Protein AF-A0A521TWS7-F1 (afdb_monomer)

Secondary structure (DSSP, 8-state):
---HHHHHHHHHHHTT-------HHHHHHHHHHHHHTTS-HHHHHHHHHHHHHHHHHHHHHHHHT-------------------

Nearest PDB structures (foldseek):
  8pv2-assembly1_CQ  TM=3.417E-01  e=9.087E+00  Thermochaetoides thermophila DSM 1495

Structure (mmCIF, N/CA/C/O backbone):
data_AF-A0A521TWS7-F1
#
_entry.id   AF-A0A521TWS7-F1
#
loop_
_atom_site.group_PDB
_atom_site.id
_atom_site.type_symbol
_atom_site.label_atom_id
_atom_site.label_alt_id
_atom_site.label_comp_id
_atom_site.label_asym_id
_atom_site.label_entity_id
_atom_site.label_seq_id
_atom_site.pdbx_PDB_ins_code
_atom_site.Cartn_x
_atom_site.Cartn_y
_atom_site.Cartn_z
_atom_site.occupancy
_atom_site.B_iso_or_equiv
_atom_site.auth_seq_id
_atom_site.auth_comp_id
_atom_site.auth_asym_id
_atom_site.auth_atom_id
_atom_site.pdbx_PDB_model_num
ATOM 1 N N . MET A 1 1 ? 34.143 14.357 7.560 1.00 42.16 1 MET A N 1
ATOM 2 C CA . MET A 1 1 ? 34.205 13.491 6.362 1.00 42.16 1 MET A CA 1
ATOM 3 C C . MET A 1 1 ? 32.899 12.694 6.321 1.00 42.16 1 MET A C 1
ATOM 5 O O . MET A 1 1 ? 32.819 11.650 6.946 1.00 42.16 1 MET A O 1
ATOM 9 N N . VAL A 1 2 ? 31.838 13.251 5.720 1.00 45.53 2 VAL A N 1
ATOM 10 C CA . VAL A 1 2 ? 30.481 12.658 5.738 1.00 45.53 2 VAL A CA 1
ATOM 11 C C . VAL A 1 2 ? 30.436 11.486 4.761 1.00 45.53 2 VAL A C 1
ATOM 13 O O . VAL A 1 2 ? 30.820 11.626 3.588 1.00 45.53 2 VAL A O 1
ATOM 16 N N . THR A 1 3 ? 30.025 10.322 5.249 1.00 55.19 3 THR A N 1
ATOM 17 C CA . THR A 1 3 ? 30.111 9.066 4.503 1.00 55.19 3 THR A CA 1
ATOM 18 C C . THR A 1 3 ? 29.061 9.024 3.392 1.00 55.19 3 THR A C 1
ATOM 20 O O . THR A 1 3 ? 28.003 9.646 3.463 1.00 55.19 3 THR A O 1
ATOM 23 N N . LYS A 1 4 ? 29.348 8.287 2.311 1.00 54.94 4 LYS A N 1
ATOM 24 C CA . LYS A 1 4 ? 28.442 8.123 1.155 1.00 54.94 4 LYS A CA 1
ATOM 25 C C . LYS A 1 4 ? 27.039 7.635 1.562 1.00 54.94 4 LYS A C 1
ATOM 27 O O . LYS A 1 4 ? 26.084 7.914 0.849 1.00 54.94 4 LYS A O 1
ATOM 32 N N . PHE A 1 5 ? 26.927 6.935 2.692 1.00 49.12 5 PHE A N 1
ATOM 33 C CA . PHE A 1 5 ? 25.688 6.351 3.200 1.00 49.12 5 PHE A CA 1
ATOM 34 C C . PHE A 1 5 ? 24.753 7.377 3.847 1.00 49.12 5 PHE A C 1
ATOM 36 O O . PHE A 1 5 ? 23.548 7.294 3.635 1.00 49.12 5 PHE A O 1
ATOM 43 N N . GLU A 1 6 ? 25.290 8.382 4.543 1.00 49.59 6 GLU A N 1
ATOM 44 C CA . GLU A 1 6 ? 24.485 9.450 5.159 1.00 49.59 6 GLU A CA 1
ATOM 45 C C . GLU A 1 6 ? 23.788 10.298 4.088 1.00 49.59 6 GLU A C 1
ATOM 47 O O . GLU A 1 6 ? 22.592 10.545 4.176 1.00 49.59 6 GLU A O 1
ATOM 52 N N . ARG A 1 7 ? 24.490 10.618 2.991 1.00 56.88 7 ARG A N 1
ATOM 53 C CA . ARG A 1 7 ? 23.906 11.361 1.857 1.00 56.88 7 ARG A CA 1
ATOM 54 C C . ARG A 1 7 ? 22.815 10.592 1.105 1.00 56.88 7 ARG A C 1
ATOM 56 O O . ARG A 1 7 ? 21.935 11.209 0.513 1.00 56.88 7 ARG A O 1
ATOM 63 N N . VAL A 1 8 ? 22.889 9.260 1.079 1.00 60.25 8 VAL A N 1
ATOM 64 C CA . VAL A 1 8 ? 21.847 8.420 0.466 1.00 60.25 8 VAL A CA 1
ATOM 65 C C . VAL A 1 8 ? 20.639 8.335 1.391 1.00 60.25 8 VAL A C 1
ATOM 67 O O . VAL A 1 8 ? 19.530 8.563 0.929 1.00 60.25 8 VAL A O 1
ATOM 70 N N . ALA A 1 9 ? 20.852 8.126 2.692 1.00 57.41 9 ALA A N 1
ATOM 71 C CA . ALA A 1 9 ? 19.775 8.119 3.677 1.00 57.41 9 ALA A CA 1
ATOM 72 C C . ALA A 1 9 ? 19.027 9.462 3.725 1.00 57.41 9 ALA A C 1
ATOM 74 O O . ALA A 1 9 ? 17.803 9.478 3.769 1.00 57.41 9 ALA A O 1
ATOM 75 N N . GLU A 1 10 ? 19.737 10.588 3.652 1.00 53.16 10 GLU A N 1
ATOM 76 C CA . GLU A 1 10 ? 19.131 11.923 3.658 1.00 53.16 10 GLU A CA 1
ATOM 77 C C . GLU A 1 10 ? 18.334 12.215 2.376 1.00 53.16 10 GLU A C 1
ATOM 79 O O . GLU A 1 10 ? 17.220 12.737 2.437 1.00 53.16 10 GLU A O 1
ATOM 84 N N . ARG A 1 11 ? 18.839 11.778 1.213 1.00 57.31 11 ARG A N 1
ATOM 85 C CA . ARG A 1 11 ? 18.097 11.824 -0.058 1.00 57.31 11 ARG A CA 1
ATOM 86 C C . ARG A 1 11 ? 16.860 10.921 -0.033 1.00 57.31 11 ARG A C 1
ATOM 88 O O . ARG A 1 11 ? 15.810 11.323 -0.530 1.00 57.31 11 ARG A O 1
ATOM 95 N N . ASP A 1 12 ? 16.977 9.728 0.535 1.00 53.06 12 ASP A N 1
ATOM 96 C CA . ASP A 1 12 ? 15.881 8.767 0.651 1.00 53.06 12 ASP A CA 1
ATOM 97 C C . ASP A 1 12 ? 14.802 9.278 1.619 1.00 53.06 12 ASP A C 1
ATOM 99 O O . ASP A 1 12 ? 13.613 9.142 1.332 1.00 53.06 12 ASP A O 1
ATOM 103 N N . MET A 1 13 ? 15.195 9.955 2.705 1.00 51.72 13 MET A N 1
ATOM 104 C CA . MET A 1 13 ? 14.271 10.637 3.619 1.00 51.72 13 MET A CA 1
ATOM 105 C C . MET A 1 13 ? 13.533 11.791 2.927 1.00 51.72 13 MET A C 1
ATOM 107 O O . MET A 1 13 ? 12.308 11.859 3.016 1.00 51.72 13 MET A O 1
ATOM 111 N N . ALA A 1 14 ? 14.239 12.647 2.179 1.00 55.75 14 ALA A N 1
ATOM 112 C CA . ALA A 1 14 ? 13.627 13.756 1.439 1.00 55.75 14 ALA A CA 1
ATOM 113 C C . ALA A 1 14 ? 12.682 13.288 0.312 1.00 55.75 14 ALA A C 1
ATOM 115 O O . ALA A 1 14 ? 11.700 13.959 0.003 1.00 55.75 14 ALA A O 1
ATOM 116 N N . ALA A 1 15 ? 12.946 12.121 -0.283 1.00 58.84 15 ALA A N 1
ATOM 117 C CA . ALA A 1 15 ? 12.093 11.503 -1.300 1.00 58.84 15 ALA A CA 1
ATOM 118 C C . ALA A 1 15 ? 10.977 10.608 -0.715 1.00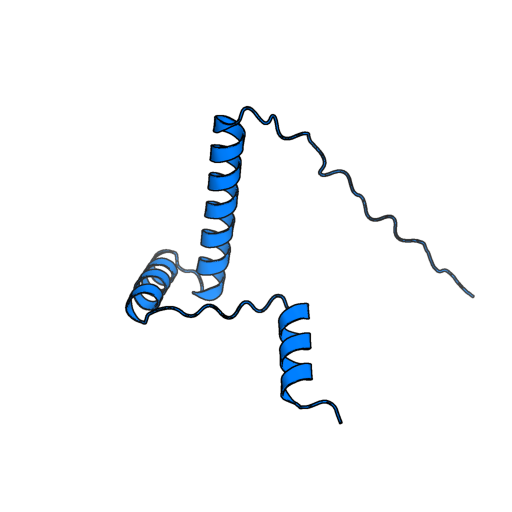 58.84 15 ALA A C 1
ATOM 120 O O . ALA A 1 15 ? 10.228 9.989 -1.477 1.00 58.84 15 ALA A O 1
ATOM 121 N N . GLY A 1 16 ? 10.865 10.505 0.617 1.00 59.31 16 GLY A N 1
ATOM 122 C CA . GLY A 1 16 ? 9.884 9.646 1.288 1.00 59.31 16 GLY A CA 1
ATOM 123 C C . GLY A 1 16 ? 10.056 8.156 0.966 1.00 59.31 16 GLY A C 1
ATOM 124 O O . GLY A 1 16 ? 9.082 7.399 0.945 1.00 59.31 16 GLY A O 1
ATOM 125 N N . VAL A 1 17 ? 11.280 7.722 0.655 1.00 63.62 17 VAL A N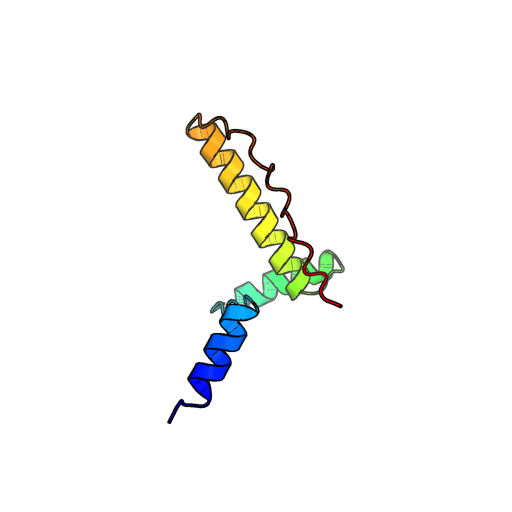 1
ATOM 126 C CA . VAL A 1 17 ? 11.604 6.338 0.296 1.00 63.62 17 VAL A CA 1
ATOM 127 C C . VAL A 1 17 ? 11.575 5.482 1.558 1.00 63.62 17 VAL A C 1
ATOM 129 O O . VAL A 1 17 ? 12.523 5.423 2.338 1.00 63.62 17 VAL A O 1
ATOM 132 N N . VAL A 1 18 ? 10.465 4.775 1.756 1.00 66.06 18 VAL A N 1
ATOM 133 C CA . VAL A 1 18 ? 10.308 3.845 2.877 1.00 66.06 18 VAL A CA 1
ATOM 134 C C . VAL A 1 18 ? 10.837 2.469 2.481 1.00 66.06 18 VAL A C 1
ATOM 136 O O . VAL A 1 18 ? 10.259 1.774 1.641 1.00 66.06 18 VAL A O 1
ATOM 139 N N . THR A 1 19 ? 11.925 2.039 3.121 1.00 73.50 19 THR A N 1
ATOM 140 C CA . THR A 1 19 ? 12.437 0.671 2.964 1.00 73.50 19 THR A CA 1
ATOM 141 C C . THR A 1 19 ? 11.705 -0.267 3.918 1.00 73.50 19 THR A C 1
ATOM 143 O O . THR A 1 19 ? 11.987 -0.308 5.114 1.00 73.50 19 THR A O 1
ATOM 146 N N . LEU A 1 20 ? 10.775 -1.061 3.387 1.00 78.25 20 LEU A N 1
ATOM 147 C CA . LEU A 1 20 ? 10.073 -2.090 4.153 1.00 78.25 20 LEU A CA 1
ATOM 148 C C . LEU A 1 20 ? 10.703 -3.467 3.920 1.00 78.25 20 LEU A C 1
ATOM 150 O O . LEU A 1 20 ? 10.920 -3.889 2.783 1.00 78.25 20 LEU A O 1
ATOM 154 N N . ARG A 1 21 ? 10.941 -4.219 5.000 1.00 82.69 21 ARG A N 1
ATOM 155 C CA . ARG A 1 21 ? 11.410 -5.610 4.910 1.00 82.69 21 ARG A CA 1
ATOM 156 C C . ARG A 1 21 ? 10.227 -6.562 4.794 1.00 82.69 21 ARG A C 1
ATOM 158 O O . ARG A 1 21 ? 9.514 -6.794 5.762 1.00 82.69 21 ARG A O 1
ATOM 165 N N . TRP A 1 22 ? 10.029 -7.121 3.604 1.00 83.19 22 TRP A N 1
ATOM 166 C CA . TRP A 1 22 ? 8.927 -8.038 3.309 1.00 83.19 22 TRP A CA 1
ATOM 167 C C . TRP A 1 22 ? 9.436 -9.449 3.028 1.00 83.19 22 TRP A C 1
ATOM 169 O O . TRP A 1 22 ? 10.475 -9.645 2.391 1.00 83.19 22 TRP A O 1
ATOM 179 N N . ARG A 1 23 ? 8.674 -10.463 3.444 1.00 91.25 23 ARG A N 1
ATOM 180 C CA . ARG A 1 23 ? 8.943 -11.848 3.040 1.00 91.25 23 ARG A CA 1
ATOM 181 C C . ARG A 1 23 ? 8.536 -12.043 1.579 1.00 91.25 23 ARG A C 1
ATOM 183 O O . ARG A 1 23 ? 7.526 -11.508 1.126 1.00 91.25 23 ARG A O 1
ATOM 190 N N . ARG A 1 24 ? 9.263 -12.901 0.852 1.00 88.31 24 ARG A N 1
ATOM 191 C CA . ARG A 1 24 ? 9.003 -13.192 -0.576 1.00 88.31 24 ARG A CA 1
ATOM 192 C C . ARG A 1 24 ? 7.540 -13.549 -0.870 1.00 88.31 24 ARG A C 1
ATOM 194 O O . ARG A 1 24 ? 6.986 -13.071 -1.853 1.00 88.31 24 ARG A O 1
ATOM 201 N N . LYS A 1 25 ? 6.902 -14.336 0.007 1.00 91.69 25 LYS A N 1
ATOM 202 C CA . LYS A 1 25 ? 5.485 -14.718 -0.127 1.00 91.69 25 LYS A CA 1
ATOM 203 C C . LYS A 1 25 ? 4.539 -1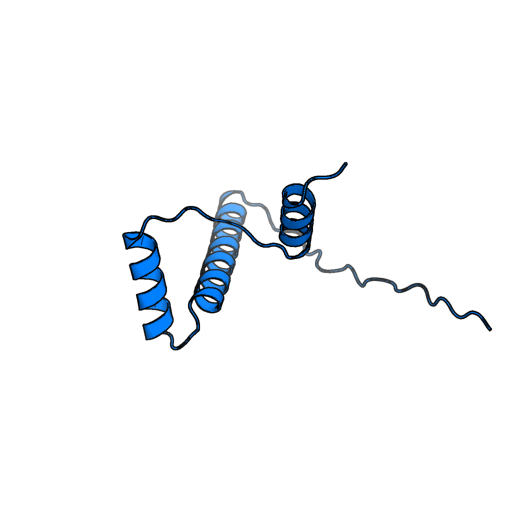3.509 -0.077 1.00 91.69 25 LYS A C 1
ATOM 205 O O . LYS A 1 25 ? 3.600 -13.458 -0.857 1.00 91.69 25 LYS A O 1
ATOM 210 N N . GLN A 1 26 ? 4.811 -12.521 0.778 1.00 90.94 26 GLN A N 1
ATOM 211 C CA . GLN A 1 26 ? 3.994 -11.304 0.889 1.00 90.94 26 GLN A CA 1
ATOM 212 C C . GLN A 1 26 ? 4.112 -10.448 -0.377 1.00 90.94 26 GLN A C 1
ATOM 214 O O . GLN A 1 26 ? 3.107 -10.012 -0.933 1.00 90.94 26 GLN A O 1
ATOM 219 N N . ILE A 1 27 ? 5.337 -10.287 -0.890 1.00 90.12 27 ILE A N 1
ATOM 220 C CA . ILE A 1 27 ? 5.588 -9.555 -2.140 1.00 90.12 27 ILE A CA 1
ATOM 221 C C . ILE A 1 27 ? 4.853 -10.221 -3.310 1.00 90.12 27 ILE A C 1
ATOM 223 O O . ILE A 1 27 ? 4.263 -9.530 -4.137 1.00 90.12 27 ILE A O 1
ATOM 227 N N . ALA A 1 28 ? 4.863 -11.556 -3.381 1.00 93.00 28 ALA A N 1
ATOM 228 C CA . ALA A 1 28 ? 4.193 -12.296 -4.449 1.00 93.00 28 ALA A CA 1
ATOM 229 C C . ALA A 1 28 ? 2.675 -12.049 -4.474 1.00 93.00 28 ALA A C 1
ATOM 231 O O . ALA A 1 28 ? 2.112 -11.844 -5.548 1.00 93.00 28 ALA A O 1
ATOM 232 N N . VAL A 1 29 ? 2.028 -12.005 -3.305 1.00 95.19 29 VAL A N 1
ATOM 233 C CA . VAL A 1 29 ? 0.590 -11.704 -3.192 1.00 95.19 29 VAL A CA 1
ATOM 234 C C . VAL A 1 29 ? 0.285 -10.305 -3.722 1.00 95.19 29 VAL A C 1
ATOM 236 O O . VAL A 1 29 ? -0.595 -10.148 -4.567 1.00 95.19 29 VAL A O 1
ATOM 239 N N . VAL A 1 30 ? 1.048 -9.299 -3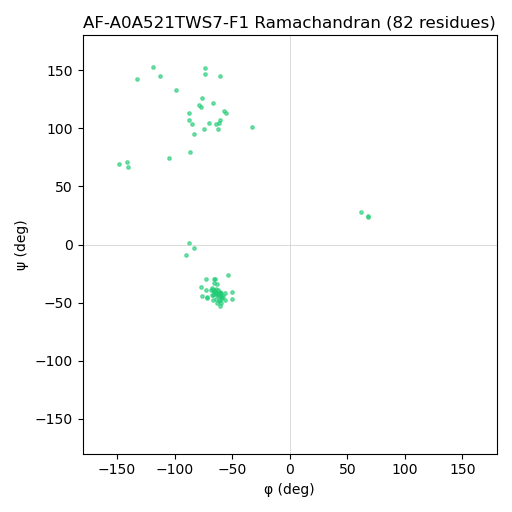.294 1.00 91.69 30 VAL A N 1
ATOM 240 C CA . VAL A 1 30 ? 0.821 -7.910 -3.721 1.00 91.69 30 VAL A CA 1
ATOM 241 C C . VAL A 1 30 ? 1.107 -7.719 -5.207 1.00 91.69 30 VAL A C 1
ATOM 243 O O . VAL A 1 30 ? 0.338 -7.053 -5.894 1.00 91.69 30 VAL A O 1
ATOM 246 N N . LYS A 1 31 ? 2.151 -8.358 -5.746 1.00 91.81 31 LYS A N 1
ATOM 247 C CA . LYS A 1 31 ? 2.415 -8.351 -7.193 1.00 91.81 31 LYS A CA 1
ATOM 248 C C . LYS A 1 31 ? 1.285 -8.994 -7.992 1.00 91.81 31 LYS A C 1
ATOM 250 O O . LYS A 1 31 ? 0.905 -8.456 -9.027 1.00 91.81 31 LYS A O 1
ATOM 255 N N . ARG A 1 32 ? 0.735 -10.114 -7.514 1.00 94.50 32 ARG A N 1
ATOM 256 C CA . ARG A 1 32 ? -0.407 -10.771 -8.160 1.00 94.50 32 ARG A CA 1
ATOM 257 C C . ARG A 1 32 ? -1.634 -9.862 -8.159 1.00 94.50 32 ARG A C 1
ATOM 259 O O . ARG A 1 32 ? -2.279 -9.733 -9.190 1.00 94.50 32 ARG A O 1
ATOM 266 N N . ALA A 1 33 ? -1.929 -9.212 -7.038 1.00 93.19 33 ALA A N 1
ATOM 267 C CA . ALA A 1 33 ? -3.056 -8.291 -6.946 1.00 93.19 33 ALA A CA 1
ATOM 268 C C . ALA A 1 33 ? -2.880 -7.063 -7.859 1.00 93.19 33 ALA A C 1
ATOM 270 O O . ALA A 1 33 ? -3.810 -6.689 -8.567 1.00 93.19 33 ALA A O 1
ATOM 271 N N . ALA A 1 34 ? -1.668 -6.505 -7.924 1.00 93.88 34 ALA A N 1
ATOM 272 C CA . ALA A 1 34 ? -1.335 -5.420 -8.845 1.00 93.88 34 ALA A CA 1
ATOM 273 C C . ALA A 1 34 ? -1.548 -5.823 -10.314 1.00 93.88 34 ALA A C 1
ATOM 275 O O . ALA A 1 34 ? -2.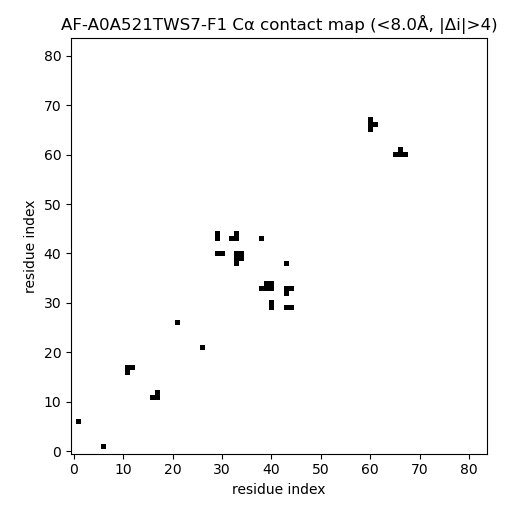166 -5.078 -11.071 1.00 93.88 34 ALA A O 1
ATOM 276 N N . ALA A 1 35 ? -1.109 -7.031 -10.690 1.00 95.00 35 ALA A N 1
ATOM 277 C CA . ALA A 1 35 ? -1.306 -7.572 -12.033 1.00 95.00 35 ALA A CA 1
ATOM 278 C C . ALA A 1 35 ? -2.793 -7.753 -12.379 1.00 95.00 35 ALA A C 1
ATOM 280 O O . ALA A 1 35 ? -3.206 -7.393 -13.475 1.00 95.00 35 ALA A O 1
ATOM 281 N N . LEU A 1 36 ? -3.603 -8.255 -11.440 1.00 95.62 36 LEU A N 1
ATOM 282 C CA . LEU A 1 36 ? -5.050 -8.415 -11.634 1.00 95.62 36 LEU A CA 1
ATOM 283 C C . LEU A 1 36 ? -5.780 -7.073 -11.778 1.00 95.62 36 LEU A C 1
ATOM 285 O O . LEU A 1 36 ? -6.746 -6.985 -12.525 1.00 95.62 36 LEU A O 1
ATOM 289 N N . MET A 1 37 ? -5.311 -6.031 -11.091 1.00 90.62 37 MET A N 1
ATOM 290 C CA . MET A 1 37 ? -5.856 -4.675 -11.208 1.00 90.62 37 MET A CA 1
ATOM 291 C C . MET A 1 37 ? -5.287 -3.882 -12.397 1.00 90.62 37 MET A C 1
ATOM 293 O O . MET A 1 37 ? -5.687 -2.740 -12.606 1.00 90.62 37 MET A O 1
ATOM 297 N N . GLY A 1 38 ? -4.334 -4.441 -13.151 1.00 92.44 38 GLY A N 1
ATOM 298 C CA . GLY A 1 38 ? -3.714 -3.766 -14.294 1.00 92.44 38 GLY A CA 1
ATOM 299 C C . GLY A 1 38 ? -2.839 -2.562 -13.924 1.00 92.44 38 GLY A C 1
ATOM 300 O O . GLY A 1 38 ? -2.641 -1.677 -14.752 1.00 92.44 38 GLY A O 1
ATOM 301 N N . VAL A 1 39 ? -2.312 -2.503 -12.696 1.00 91.75 39 VAL A N 1
ATOM 302 C CA . VAL A 1 39 ? -1.495 -1.376 -12.215 1.00 91.75 39 VAL A CA 1
ATOM 303 C C . VAL A 1 39 ? -0.075 -1.807 -11.826 1.00 91.75 39 VAL A C 1
ATOM 305 O O . VAL A 1 39 ? 0.141 -2.943 -11.397 1.00 91.75 39 VAL A O 1
ATOM 308 N N . PRO A 1 40 ? 0.926 -0.910 -11.912 1.00 89.62 40 PRO A N 1
ATOM 309 C CA . PRO A 1 40 ? 2.278 -1.210 -11.451 1.00 89.62 40 PRO A CA 1
ATOM 310 C C . PRO A 1 40 ? 2.326 -1.549 -9.955 1.00 89.62 40 PRO A C 1
ATOM 312 O O . PRO A 1 40 ? 1.635 -0.930 -9.148 1.00 89.62 40 PRO A O 1
ATOM 315 N N . TYR A 1 41 ? 3.212 -2.471 -9.561 1.00 86.12 41 TYR A N 1
ATOM 316 C CA . TYR A 1 41 ? 3.368 -2.925 -8.167 1.00 86.12 41 TYR A CA 1
ATOM 317 C C . TYR A 1 41 ? 3.518 -1.775 -7.157 1.00 86.12 41 TYR A C 1
ATOM 319 O O . TYR A 1 41 ? 2.841 -1.761 -6.131 1.00 86.12 41 TYR A O 1
ATOM 327 N N . GLN A 1 42 ? 4.381 -0.799 -7.455 1.00 86.44 42 GLN A N 1
ATOM 328 C CA . GLN A 1 42 ? 4.615 0.348 -6.571 1.00 86.44 42 GLN A CA 1
ATOM 329 C C . GLN A 1 42 ? 3.364 1.228 -6.441 1.00 86.44 42 GLN A C 1
ATOM 331 O O . GLN A 1 42 ? 3.043 1.693 -5.351 1.00 86.44 42 GLN A O 1
ATOM 336 N N . THR A 1 43 ? 2.628 1.418 -7.538 1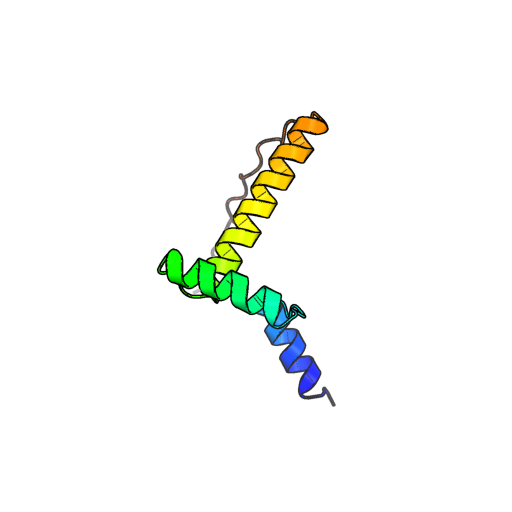.00 87.12 43 THR A N 1
ATOM 337 C CA . THR A 1 43 ? 1.374 2.180 -7.564 1.00 87.12 43 THR A CA 1
ATOM 338 C C . THR A 1 43 ? 0.289 1.475 -6.760 1.00 87.12 43 THR A C 1
ATOM 340 O O . THR A 1 43 ? -0.334 2.094 -5.901 1.00 87.12 43 THR A O 1
ATOM 343 N N . TYR A 1 44 ? 0.116 0.169 -6.977 1.00 90.12 44 TYR A N 1
ATOM 344 C CA . TYR A 1 44 ? -0.829 -0.653 -6.227 1.00 90.12 44 TYR A CA 1
ATOM 345 C C . TYR A 1 44 ? -0.563 -0.576 -4.723 1.00 90.12 44 TYR A C 1
ATOM 347 O O . TYR A 1 44 ? -1.479 -0.337 -3.938 1.00 90.12 44 TYR A O 1
ATOM 355 N N . LEU A 1 45 ? 0.702 -0.737 -4.323 1.00 89.25 45 LEU A N 1
ATOM 356 C CA . LEU A 1 45 ? 1.088 -0.716 -2.918 1.00 89.25 45 LEU A CA 1
ATOM 357 C C . LEU A 1 45 ? 0.737 0.626 -2.265 1.00 89.25 45 L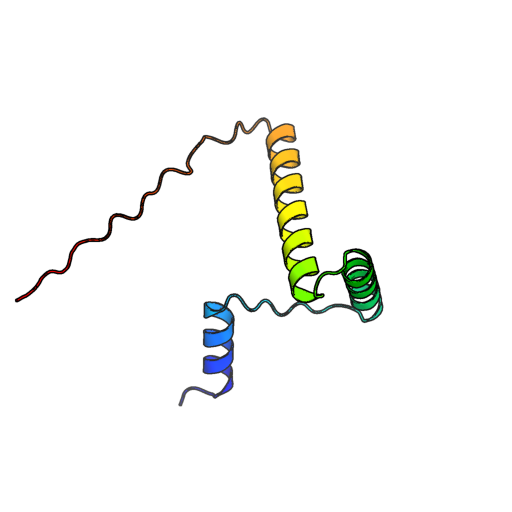EU A C 1
ATOM 359 O O . LEU A 1 45 ? 0.097 0.636 -1.216 1.00 89.25 45 LEU A O 1
ATOM 363 N N . LYS A 1 46 ? 1.082 1.746 -2.912 1.00 88.38 46 LYS A N 1
ATOM 364 C CA . LYS A 1 46 ? 0.739 3.092 -2.426 1.00 88.38 46 LYS A CA 1
ATOM 365 C C . LYS A 1 46 ? -0.772 3.275 -2.279 1.00 88.38 46 LYS A C 1
ATOM 367 O O . LYS A 1 46 ? -1.233 3.732 -1.240 1.00 88.38 46 LYS A O 1
ATOM 372 N N . GLN A 1 47 ? -1.542 2.865 -3.287 1.00 90.50 47 GLN A N 1
ATOM 373 C CA .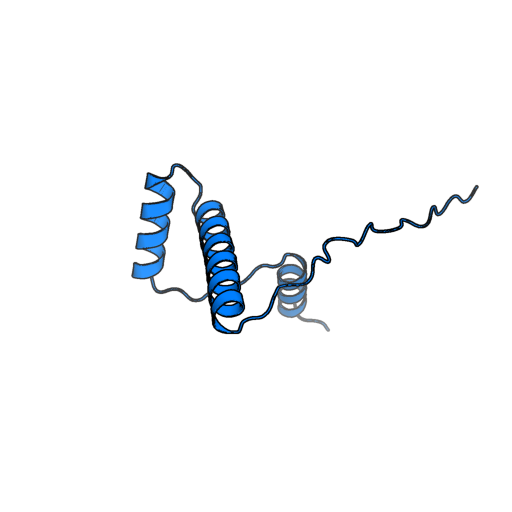 GLN A 1 47 ? -3.001 2.981 -3.270 1.00 90.50 47 GLN A CA 1
ATOM 374 C C . GLN A 1 47 ? -3.646 2.153 -2.159 1.00 90.50 47 GLN A C 1
ATOM 376 O O . GLN A 1 47 ? -4.607 2.604 -1.545 1.00 90.50 47 GLN A O 1
ATOM 381 N N . VAL A 1 48 ? -3.184 0.922 -1.935 1.00 93.38 48 VAL A N 1
ATOM 382 C CA . VAL A 1 48 ? -3.770 0.045 -0.911 1.00 93.38 48 VAL A CA 1
ATOM 383 C C 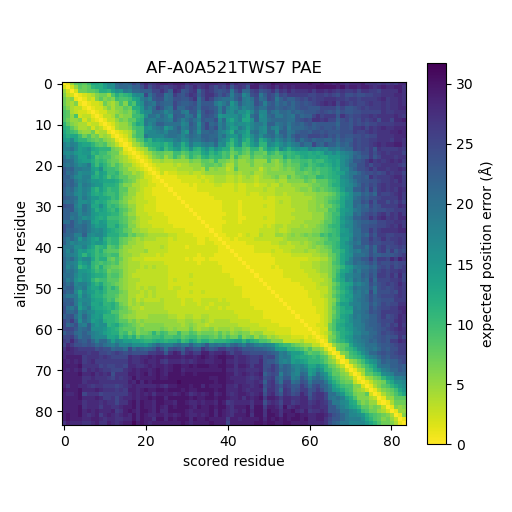. VAL A 1 48 ? -3.410 0.522 0.487 1.00 93.38 48 VAL A C 1
ATOM 385 O O . VAL A 1 48 ? -4.304 0.626 1.317 1.00 93.38 48 VAL A O 1
ATOM 388 N N . VAL A 1 49 ? -2.142 0.858 0.737 1.00 91.88 49 VAL A N 1
ATOM 389 C CA . VAL A 1 49 ? -1.709 1.357 2.052 1.00 91.88 49 VAL A CA 1
ATOM 390 C C . VAL A 1 49 ? -2.454 2.640 2.410 1.00 91.88 49 VAL A C 1
ATOM 392 O O . VAL A 1 49 ? -2.972 2.745 3.515 1.00 91.88 49 VAL A O 1
ATOM 395 N N . PHE A 1 50 ? -2.569 3.577 1.465 1.00 90.75 50 PHE A N 1
ATOM 396 C CA . PHE A 1 50 ? -3.287 4.827 1.699 1.00 90.75 50 PHE A CA 1
ATOM 397 C C . PHE A 1 50 ? -4.777 4.595 1.974 1.00 90.75 50 PHE A C 1
ATOM 399 O O . PHE A 1 50 ? -5.292 5.065 2.982 1.00 90.75 50 PHE A O 1
ATOM 406 N N . ARG A 1 51 ? -5.461 3.817 1.122 1.00 93.50 51 ARG A N 1
ATOM 407 C CA . ARG A 1 51 ? -6.891 3.515 1.305 1.00 93.50 51 ARG A CA 1
ATOM 408 C C . ARG A 1 51 ? -7.172 2.806 2.627 1.00 93.50 51 ARG A C 1
ATOM 410 O O . ARG A 1 51 ? -8.147 3.135 3.289 1.00 93.50 51 ARG A O 1
ATOM 417 N N . GLN A 1 52 ? -6.320 1.854 3.005 1.00 94.62 52 GLN A N 1
ATOM 418 C CA . GLN A 1 52 ? -6.474 1.130 4.262 1.00 94.62 52 GLN A CA 1
ATOM 419 C C . GLN A 1 52 ? -6.260 2.052 5.466 1.00 94.62 52 GLN A C 1
ATOM 421 O O . GLN A 1 52 ? -7.055 2.010 6.394 1.00 94.62 52 GLN A O 1
ATOM 426 N N . ALA A 1 53 ? -5.241 2.917 5.426 1.00 92.94 53 ALA A N 1
ATOM 427 C CA . ALA A 1 53 ? -4.982 3.872 6.499 1.00 92.94 53 ALA A CA 1
ATOM 428 C C . ALA A 1 53 ? -6.158 4.839 6.705 1.00 92.94 53 ALA A C 1
ATOM 430 O O . ALA A 1 53 ? -6.567 5.044 7.841 1.00 92.94 53 ALA A O 1
ATOM 431 N N . VAL A 1 54 ? -6.734 5.377 5.622 1.00 95.06 54 VAL A N 1
ATOM 432 C CA . VAL A 1 54 ? -7.930 6.236 5.696 1.00 95.06 54 VAL A CA 1
ATOM 433 C C . VAL A 1 54 ? -9.096 5.487 6.338 1.00 95.06 54 VAL A C 1
ATOM 435 O O . VAL A 1 54 ? -9.663 5.968 7.312 1.00 95.06 54 VAL A O 1
ATOM 438 N N . ALA A 1 55 ? -9.397 4.276 5.863 1.00 94.62 55 ALA A N 1
ATOM 439 C CA . ALA A 1 55 ? -10.497 3.479 6.402 1.00 94.62 55 ALA A CA 1
ATOM 440 C C . ALA A 1 55 ? -10.292 3.092 7.879 1.00 94.62 55 ALA A C 1
ATOM 442 O O . ALA A 1 55 ? -11.257 2.979 8.634 1.00 94.62 55 ALA A O 1
ATOM 443 N N . ASP A 1 56 ? -9.047 2.855 8.299 1.00 94.19 56 ASP A N 1
ATOM 444 C CA . ASP A 1 56 ? -8.729 2.548 9.693 1.00 94.19 56 ASP A CA 1
ATOM 445 C C . ASP A 1 56 ? -8.848 3.790 10.585 1.00 94.19 56 ASP A C 1
ATOM 447 O O . ASP A 1 56 ? -9.388 3.672 11.683 1.00 94.19 56 ASP A O 1
ATOM 451 N N . ILE A 1 57 ? -8.426 4.967 10.106 1.00 93.12 57 ILE A N 1
ATOM 452 C CA . ILE A 1 57 ? -8.635 6.249 10.799 1.00 93.12 57 ILE A CA 1
ATOM 453 C C . ILE A 1 57 ? -10.132 6.509 10.967 1.00 93.12 57 ILE A C 1
ATOM 455 O O . ILE A 1 57 ? -10.585 6.666 12.094 1.00 93.12 57 ILE A O 1
ATOM 459 N N . GLU A 1 58 ? -10.912 6.452 9.885 1.00 93.50 58 GLU A N 1
ATOM 460 C CA . GLU A 1 58 ? -12.367 6.664 9.923 1.00 93.50 58 GLU A CA 1
ATOM 461 C C . GLU A 1 58 ? -13.061 5.697 10.892 1.00 93.50 58 GLU A C 1
ATOM 463 O O . GLU A 1 58 ? -13.934 6.093 11.665 1.00 93.50 58 GLU A O 1
ATOM 468 N N . ARG A 1 59 ? -12.655 4.420 10.892 1.00 93.81 59 ARG A N 1
ATOM 469 C CA . ARG A 1 59 ? -13.209 3.413 11.808 1.00 93.81 59 ARG A CA 1
ATOM 470 C C . ARG A 1 59 ? -12.884 3.728 13.267 1.00 93.81 59 ARG A C 1
ATOM 472 O O . ARG A 1 59 ? -13.737 3.522 14.128 1.00 93.81 59 ARG A O 1
ATOM 479 N N . ILE A 1 60 ? -11.655 4.152 13.554 1.00 92.94 60 ILE A N 1
ATOM 480 C CA . ILE A 1 60 ? -11.211 4.459 14.917 1.00 92.94 60 ILE A CA 1
ATOM 481 C C . ILE A 1 60 ? -11.868 5.751 15.407 1.00 92.94 60 ILE A C 1
ATOM 483 O O . ILE A 1 60 ? -12.404 5.751 16.512 1.00 92.94 60 ILE A O 1
ATOM 487 N N . ASP A 1 61 ? -11.907 6.800 14.587 1.00 91.62 61 ASP A N 1
ATOM 488 C CA . ASP A 1 61 ? -12.571 8.068 14.910 1.00 91.62 61 ASP A CA 1
ATOM 489 C C . ASP A 1 61 ? -14.057 7.839 15.223 1.00 91.62 61 ASP A C 1
ATOM 491 O O . ASP A 1 61 ? -14.550 8.294 16.259 1.00 91.62 61 ASP A O 1
ATOM 495 N N . ALA A 1 62 ? -14.745 7.021 14.415 1.00 87.50 62 ALA A N 1
ATOM 496 C CA . ALA A 1 62 ? -16.136 6.638 14.661 1.00 87.50 62 ALA A CA 1
ATOM 497 C C . ALA A 1 62 ? -16.321 5.829 15.959 1.00 87.50 62 ALA A C 1
ATOM 499 O O . ALA A 1 62 ? -17.302 6.024 16.674 1.00 87.50 62 ALA A O 1
ATOM 500 N N . ALA A 1 63 ? -15.388 4.928 16.288 1.00 85.56 63 ALA A N 1
ATOM 501 C CA . ALA A 1 63 ? -15.441 4.141 17.522 1.00 85.56 63 ALA A CA 1
ATOM 502 C C . ALA A 1 63 ? -15.127 4.973 18.778 1.00 85.56 63 ALA A C 1
ATOM 504 O O . ALA A 1 63 ? -15.626 4.663 19.860 1.00 85.56 63 ALA A O 1
ATOM 505 N N . LEU A 1 64 ? -14.300 6.012 18.639 1.00 84.69 64 LEU A N 1
ATOM 506 C CA . LEU A 1 64 ? -13.904 6.914 19.721 1.00 84.69 64 LEU A CA 1
ATOM 507 C C . LEU A 1 64 ? -14.838 8.126 19.872 1.00 84.69 64 LEU A C 1
ATOM 509 O O . LEU A 1 64 ? -14.707 8.860 20.849 1.00 84.69 64 LEU A O 1
ATOM 513 N N . GLY A 1 65 ? -15.774 8.341 18.940 1.00 71.00 65 GLY A N 1
ATOM 514 C CA . GLY A 1 65 ? -16.661 9.509 18.936 1.00 71.00 65 GLY A CA 1
ATOM 515 C C . GLY A 1 65 ? -15.924 10.824 18.664 1.00 71.00 65 GLY A C 1
ATOM 516 O O . GLY A 1 65 ? -16.378 11.886 19.091 1.00 71.00 65 GLY A O 1
ATOM 517 N N . VAL A 1 66 ? -14.771 10.762 17.993 1.00 63.84 66 VAL A N 1
ATOM 518 C CA . VAL A 1 66 ? -14.016 11.949 17.589 1.00 63.84 66 VAL A CA 1
ATOM 519 C C . VAL A 1 66 ? -14.628 12.443 16.283 1.00 63.84 66 VAL A C 1
ATOM 521 O O . VAL A 1 66 ? -14.303 11.953 15.209 1.00 63.84 66 VAL A O 1
ATOM 524 N N . GLU A 1 67 ? -15.548 13.402 16.369 1.00 57.38 67 GLU A N 1
ATOM 525 C CA . GLU A 1 67 ? -15.989 14.179 15.207 1.00 57.38 67 GLU A CA 1
ATOM 526 C C . GLU A 1 67 ? -14.771 14.952 14.676 1.00 57.38 67 GLU A C 1
ATOM 528 O O . GLU A 1 67 ? -14.358 15.961 15.257 1.00 57.38 67 GLU A O 1
ATOM 533 N N . SER A 1 68 ? -14.131 14.443 13.619 1.00 52.41 68 SER A N 1
ATOM 534 C CA . SER A 1 68 ? -12.936 15.044 13.031 1.00 52.41 68 SER A CA 1
ATOM 535 C C . SER A 1 68 ? -13.283 16.450 12.531 1.00 52.41 68 SER A C 1
ATOM 537 O O . SER A 1 68 ? -13.950 16.639 11.513 1.00 52.41 68 SER A O 1
ATOM 539 N N . ALA A 1 69 ? -12.836 17.458 13.279 1.00 49.97 69 ALA A N 1
ATOM 540 C CA . ALA A 1 69 ? -12.984 18.851 12.915 1.00 49.97 69 ALA A CA 1
ATOM 541 C C . ALA A 1 69 ? -12.336 19.100 11.546 1.00 49.97 69 ALA A C 1
ATOM 543 O O . ALA A 1 69 ? -11.123 18.991 11.367 1.00 49.97 69 ALA A O 1
ATOM 544 N N . SER A 1 70 ? -13.185 19.457 10.586 1.00 47.22 70 SER A N 1
ATOM 545 C CA . SER A 1 70 ? -12.866 20.159 9.348 1.00 47.22 70 SER A CA 1
ATOM 546 C C . SER A 1 70 ? -11.700 21.141 9.530 1.00 47.22 70 SER A C 1
ATOM 548 O O . SER A 1 70 ? -11.877 22.250 10.028 1.00 47.22 70 SER A O 1
ATOM 550 N N . THR A 1 71 ? -10.495 20.768 9.103 1.00 47.25 71 THR A N 1
ATOM 551 C CA . THR A 1 71 ? -9.390 21.709 8.856 1.00 47.25 71 THR A CA 1
ATOM 552 C C . THR A 1 71 ? -8.519 21.169 7.725 1.00 47.25 71 THR A C 1
ATOM 554 O O . THR A 1 71 ? -7.371 20.783 7.906 1.00 47.25 71 THR A O 1
ATOM 557 N N . VAL A 1 72 ? -9.072 21.166 6.512 1.00 48.38 72 VAL A N 1
ATOM 558 C CA . VAL A 1 72 ? -8.255 21.329 5.302 1.00 48.38 72 VAL A CA 1
ATOM 559 C C . VAL A 1 72 ? -8.511 22.750 4.814 1.00 48.38 72 VAL A C 1
ATOM 561 O O . VAL A 1 72 ? -9.280 23.000 3.895 1.00 48.38 72 VAL A O 1
ATOM 564 N N . GLY A 1 73 ? -7.926 23.701 5.539 1.00 48.09 73 GLY A N 1
ATOM 565 C CA . GLY A 1 73 ? -8.003 25.134 5.282 1.00 48.09 73 GLY A CA 1
ATOM 566 C C . GLY A 1 73 ? -6.646 25.751 5.584 1.00 48.09 73 GLY A C 1
ATOM 567 O O . GLY A 1 73 ? -6.466 26.398 6.605 1.00 48.09 73 GLY A O 1
ATOM 568 N N . GLY A 1 74 ? -5.670 25.467 4.727 1.00 39.12 74 GLY A N 1
ATOM 569 C CA . GLY A 1 74 ? -4.313 25.992 4.814 1.00 39.12 74 GLY A CA 1
ATOM 570 C C . GLY A 1 74 ? -3.824 26.322 3.416 1.00 39.12 74 GLY A C 1
ATOM 571 O O . GLY A 1 74 ? -2.953 25.644 2.882 1.00 39.12 74 GLY A O 1
ATOM 572 N N . THR A 1 75 ? -4.450 27.318 2.789 1.00 46.28 75 THR A N 1
ATOM 573 C CA . THR A 1 75 ? -3.896 27.988 1.613 1.00 46.28 75 THR A CA 1
ATOM 574 C C . THR A 1 75 ? -2.513 28.502 1.985 1.00 46.28 75 THR A C 1
ATOM 576 O O . THR A 1 75 ? -2.376 29.364 2.852 1.00 46.28 75 THR A O 1
ATOM 579 N N . VAL A 1 76 ? -1.491 27.928 1.359 1.00 53.81 76 VAL A N 1
ATOM 580 C CA . VAL A 1 76 ? -0.119 28.419 1.415 1.00 53.81 76 VAL A CA 1
ATOM 581 C C . VAL A 1 76 ? -0.126 29.832 0.836 1.00 53.81 76 VAL A C 1
ATOM 583 O O . VAL A 1 76 ? -0.310 30.013 -0.363 1.00 53.81 76 VAL A O 1
ATOM 586 N N . SER A 1 77 ? 0.021 30.835 1.698 1.00 48.62 77 SER A N 1
ATOM 587 C CA . SER A 1 77 ? 0.333 32.197 1.279 1.00 48.62 77 SER A CA 1
ATOM 588 C C . SER A 1 77 ? 1.774 32.214 0.772 1.00 48.62 77 SER A C 1
ATOM 590 O O . SER A 1 77 ? 2.706 32.156 1.573 1.00 48.62 77 SER A O 1
ATOM 592 N N . GLU A 1 78 ? 1.966 32.270 -0.545 1.00 51.72 78 GLU A N 1
ATOM 593 C CA . GLU A 1 78 ? 3.240 32.668 -1.150 1.00 51.72 78 GLU A CA 1
ATOM 594 C C . GLU A 1 78 ? 3.500 34.153 -0.841 1.00 51.72 78 GLU A C 1
ATOM 596 O O . GLU A 1 78 ? 2.685 35.001 -1.215 1.00 51.72 78 GLU A O 1
ATOM 601 N N . PRO A 1 79 ? 4.615 34.525 -0.187 1.00 52.38 79 PRO A N 1
ATOM 602 C CA . PRO A 1 79 ? 5.075 35.901 -0.216 1.00 52.38 79 PRO A CA 1
ATOM 603 C C . PRO A 1 79 ? 5.741 36.168 -1.572 1.00 52.38 79 PRO A C 1
ATOM 605 O O . PRO A 1 79 ? 6.743 35.547 -1.924 1.00 52.38 79 PRO A O 1
ATOM 608 N N . SER A 1 80 ? 5.177 37.107 -2.333 1.00 53.53 80 SER A N 1
ATOM 609 C CA . SER A 1 80 ? 5.756 37.602 -3.578 1.00 53.53 80 SER A CA 1
ATOM 610 C C . SER A 1 80 ? 7.085 38.306 -3.296 1.00 53.53 80 SER A C 1
ATOM 612 O O . SER A 1 80 ? 7.105 39.453 -2.841 1.00 53.53 80 SER A O 1
ATOM 614 N N . GLU A 1 81 ? 8.204 37.656 -3.595 1.00 48.00 81 GLU A N 1
ATOM 615 C CA . GLU A 1 81 ? 9.500 38.327 -3.659 1.00 48.00 81 GLU A CA 1
ATOM 616 C C . GLU A 1 81 ? 9.681 38.907 -5.069 1.00 48.00 81 GLU A C 1
ATOM 618 O O . GLU A 1 81 ? 10.318 38.335 -5.948 1.00 48.00 81 GLU A O 1
ATOM 623 N N . SER A 1 82 ? 9.044 40.056 -5.309 1.00 59.41 82 SER A N 1
ATOM 624 C CA . SER A 1 82 ? 9.454 40.965 -6.375 1.00 59.41 82 SER A CA 1
ATOM 625 C C . SER A 1 82 ? 10.658 41.754 -5.882 1.00 59.41 82 SER A C 1
ATOM 627 O O . SER A 1 82 ? 10.549 42.513 -4.917 1.00 59.41 82 SER A O 1
ATOM 629 N N . ARG A 1 83 ? 11.790 41.635 -6.573 1.00 51.31 83 ARG A N 1
ATOM 630 C CA . ARG A 1 83 ? 12.827 42.663 -6.522 1.00 51.31 83 ARG A CA 1
ATOM 631 C C . ARG A 1 83 ? 13.317 43.023 -7.931 1.00 51.31 83 ARG A C 1
ATOM 633 O O . ARG A 1 83 ? 13.349 42.136 -8.783 1.00 51.31 83 ARG A O 1
ATOM 640 N N . PRO A 1 84 ? 13.604 44.318 -8.155 1.00 63.69 84 PRO A N 1
ATOM 641 C CA . PRO A 1 84 ? 13.951 44.909 -9.445 1.00 63.69 84 PRO A CA 1
ATOM 642 C C . PRO A 1 84 ? 15.394 44.632 -9.876 1.00 63.69 84 PRO A C 1
ATOM 644 O O . PRO A 1 84 ? 16.230 44.320 -8.995 1.00 63.69 84 PRO A O 1
#

Mean predicted aligned error: 14.5 Å

Radius of gyration: 20.05 Å; Cα contacts (8 Å, |Δi|>4): 22; chains: 1; bounding box: 51×60×34 Å

Sequence (84 aa):
MVTKFERVAERDMAAGVVTLRWRRKQIAVVKRAAALMGVPYQTYLKQVVFRQAVADIERIDAALGVESASTVGGTVSEPSESRP

Solvent-accessible surface area (backbone atoms only — not comparable to full-atom values): 5419 Å² total; per-residue (Å²): 135,84,54,78,62,60,60,48,52,52,52,32,58,76,68,67,60,77,87,77,94,73,57,70,71,60,52,50,52,52,44,52,53,12,58,75,70,75,41,56,50,72,57,38,51,53,55,50,54,50,54,50,51,52,54,50,49,55,52,47,31,65,73,70,67,52,78,80,74,90,74,93,80,76,83,80,79,78,81,84,84,82,79,134

pLDDT: mean 73.85, std 19.08, range [39.12, 95.62]

Foldseek 3Di:
DDDPVVVVVVVCVVVVPDDDDDDPVVLVVLCVVCVVVVHDSVVSVVVVVVVVVVVVVVVVCVVVVPPPDDPPDDDPDDDDPDDD